Protein AF-A0A933GYV9-F1 (afdb_monomer_lite)

pLDDT: mean 89.38, std 11.74, range [45.12, 98.06]

Structure (mmCIF, N/CA/C/O backbone):
data_AF-A0A933GYV9-F1
#
_entry.id   AF-A0A933GYV9-F1
#
loop_
_atom_site.group_PDB
_atom_site.id
_atom_site.type_symbol
_atom_site.label_atom_id
_atom_site.label_alt_id
_atom_site.label_comp_id
_atom_site.label_asym_id
_atom_site.label_entity_id
_atom_site.label_seq_id
_atom_site.pdbx_PDB_ins_code
_atom_site.Cartn_x
_atom_site.Cartn_y
_atom_site.Cartn_z
_atom_site.occupancy
_atom_site.B_iso_or_equiv
_atom_site.auth_seq_id
_atom_site.auth_comp_id
_atom_site.auth_asym_id
_atom_site.auth_atom_id
_atom_site.pdbx_PDB_model_num
ATOM 1 N N . MET A 1 1 ? 18.767 -3.498 18.321 1.00 45.12 1 MET A N 1
ATOM 2 C CA . MET A 1 1 ? 18.144 -2.209 17.945 1.00 45.12 1 MET A CA 1
ATOM 3 C C . MET A 1 1 ? 16.654 -2.316 18.218 1.00 45.12 1 MET A C 1
ATOM 5 O O . MET A 1 1 ? 16.048 -3.251 17.716 1.00 45.12 1 MET A O 1
ATOM 9 N N . ALA A 1 2 ? 16.084 -1.456 19.065 1.00 51.22 2 ALA A N 1
ATOM 10 C CA . ALA A 1 2 ? 14.658 -1.517 19.387 1.00 51.22 2 ALA A CA 1
ATOM 11 C C . ALA A 1 2 ? 13.821 -1.261 18.122 1.00 51.22 2 ALA A C 1
ATOM 13 O O . ALA A 1 2 ? 14.093 -0.305 17.394 1.00 51.22 2 ALA A O 1
ATOM 14 N N . ALA A 1 3 ? 12.835 -2.117 17.848 1.00 56.00 3 ALA A N 1
ATOM 15 C CA . ALA A 1 3 ? 11.910 -1.938 16.735 1.00 56.00 3 ALA A CA 1
ATOM 16 C C . ALA A 1 3 ? 11.174 -0.595 16.898 1.00 56.00 3 ALA A C 1
ATOM 18 O O . ALA A 1 3 ? 10.348 -0.433 17.798 1.00 56.00 3 ALA A O 1
ATOM 19 N N . ARG A 1 4 ? 11.499 0.400 16.062 1.00 73.25 4 ARG A N 1
ATOM 20 C CA . ARG A 1 4 ? 10.907 1.745 16.136 1.00 73.25 4 ARG A CA 1
ATOM 21 C C . ARG A 1 4 ? 9.560 1.762 15.417 1.00 73.25 4 ARG A C 1
ATOM 23 O O . ARG A 1 4 ? 9.453 2.255 14.302 1.00 73.25 4 ARG A O 1
ATOM 30 N N . THR A 1 5 ? 8.541 1.200 16.058 1.00 84.31 5 THR A N 1
ATOM 31 C CA . THR A 1 5 ? 7.150 1.361 15.609 1.00 84.31 5 THR A CA 1
ATOM 32 C C . THR A 1 5 ? 6.652 2.745 16.025 1.00 84.31 5 THR A C 1
ATOM 34 O O . THR A 1 5 ? 6.724 3.091 17.204 1.00 84.31 5 THR A O 1
ATOM 37 N N . ALA A 1 6 ? 6.141 3.535 15.079 1.00 91.56 6 ALA A N 1
ATOM 38 C CA . ALA A 1 6 ? 5.496 4.819 15.354 1.00 91.56 6 ALA A CA 1
ATOM 39 C C . ALA A 1 6 ? 3.975 4.636 15.464 1.00 91.56 6 ALA A C 1
ATOM 41 O O . ALA A 1 6 ? 3.377 3.907 14.674 1.00 91.56 6 ALA A O 1
ATOM 42 N N . LYS A 1 7 ? 3.342 5.294 16.441 1.00 92.88 7 LYS A N 1
ATOM 43 C CA . LYS A 1 7 ? 1.881 5.294 16.595 1.00 92.88 7 LYS A CA 1
ATOM 44 C C . LYS A 1 7 ? 1.301 6.557 15.978 1.00 92.88 7 LYS A C 1
ATOM 46 O O . LYS A 1 7 ? 1.795 7.649 16.239 1.00 92.88 7 LYS A O 1
ATOM 51 N N . VAL A 1 8 ? 0.229 6.394 15.214 1.00 92.81 8 VAL A N 1
ATOM 52 C CA . VAL A 1 8 ? -0.511 7.497 14.601 1.00 92.81 8 VAL A CA 1
ATOM 53 C C . VAL A 1 8 ? -1.980 7.348 14.979 1.00 92.81 8 VAL A C 1
ATOM 55 O O . VAL A 1 8 ? -2.536 6.256 14.878 1.00 92.81 8 VAL A O 1
ATOM 58 N N . ALA A 1 9 ? -2.596 8.437 15.434 1.00 94.94 9 ALA A N 1
ATOM 59 C CA . ALA A 1 9 ? -4.039 8.522 15.618 1.00 94.94 9 ALA A CA 1
ATOM 60 C C . ALA A 1 9 ? -4.644 9.200 14.385 1.00 94.94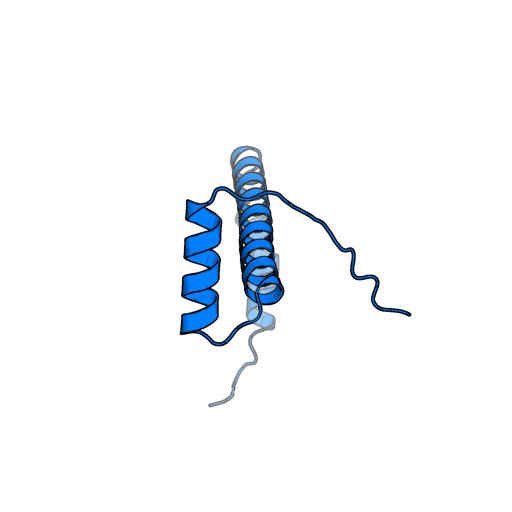 9 ALA A C 1
ATOM 62 O O . ALA A 1 9 ? -4.214 10.288 14.006 1.00 94.94 9 ALA A O 1
ATOM 63 N N . VAL A 1 10 ? -5.625 8.554 13.758 1.00 91.75 10 VAL A N 1
ATOM 64 C CA . VAL A 1 10 ? -6.314 9.065 12.567 1.00 91.75 10 VAL A CA 1
ATOM 65 C C . VAL A 1 10 ? -7.819 9.034 12.790 1.00 91.75 10 VAL A C 1
ATOM 67 O O . VAL A 1 10 ? -8.336 8.126 13.438 1.00 91.75 10 VAL A O 1
ATOM 70 N N . SER A 1 11 ? -8.521 10.026 12.248 1.00 96.06 11 SER A N 1
ATOM 71 C CA . SER A 1 11 ? -9.983 9.992 12.158 1.00 96.06 11 SER A CA 1
ATOM 72 C C . SER A 1 11 ? -10.378 9.341 10.838 1.00 96.06 11 SER A C 1
ATOM 74 O O . SER A 1 11 ? -9.833 9.693 9.794 1.00 96.06 11 SER A O 1
ATOM 76 N N . LEU A 1 12 ? -11.312 8.394 10.885 1.00 93.69 12 LEU A N 1
ATOM 77 C CA . LEU A 1 12 ? -11.830 7.701 9.707 1.00 93.69 12 LEU A CA 1
ATOM 78 C C . LEU A 1 12 ? -13.311 8.044 9.517 1.00 93.69 12 LEU A C 1
ATOM 80 O O . LEU A 1 12 ? -14.028 8.148 10.516 1.00 93.69 12 LEU A O 1
ATOM 84 N N . PRO A 1 13 ? -13.795 8.164 8.267 1.00 97.69 13 PRO A N 1
ATOM 85 C CA . PRO A 1 13 ? -15.225 8.149 7.988 1.00 97.69 13 PRO A CA 1
ATOM 86 C C . PRO A 1 13 ? -15.880 6.906 8.597 1.00 97.69 13 PRO A C 1
ATOM 88 O O . PRO A 1 13 ? -15.293 5.816 8.581 1.00 97.69 13 PRO A O 1
ATOM 91 N N . VAL A 1 14 ? -17.095 7.066 9.120 1.00 97.88 14 VAL A N 1
ATOM 92 C CA . VAL A 1 14 ? -17.819 6.003 9.836 1.00 97.88 14 VAL A CA 1
ATOM 93 C C . VAL A 1 14 ? -18.000 4.772 8.949 1.00 97.88 14 VAL A C 1
ATOM 95 O O . VAL A 1 14 ? -17.839 3.641 9.406 1.00 97.88 14 VAL A O 1
ATOM 98 N N . GLU A 1 15 ? -18.249 4.985 7.662 1.00 97.69 15 GLU A N 1
ATOM 99 C CA . GLU A 1 15 ? -18.450 3.936 6.668 1.00 97.69 15 GLU A CA 1
ATOM 100 C C . GLU A 1 15 ? -17.170 3.124 6.443 1.00 97.69 15 GLU A C 1
ATOM 102 O O . GLU A 1 15 ? -17.218 1.899 6.323 1.00 97.69 15 GLU A O 1
ATOM 107 N N . ILE A 1 16 ? -16.011 3.791 6.422 1.00 95.50 16 ILE A N 1
ATOM 108 C CA . ILE A 1 16 ? -14.710 3.124 6.289 1.00 95.50 16 ILE A CA 1
ATOM 109 C C . ILE A 1 16 ? -14.409 2.331 7.559 1.00 95.50 16 ILE A C 1
ATOM 111 O O . ILE A 1 16 ? -14.030 1.164 7.474 1.00 95.50 16 ILE A O 1
ATOM 115 N N . HIS A 1 17 ? -14.629 2.929 8.731 1.00 96.50 17 HIS A N 1
ATOM 116 C CA . HIS A 1 17 ? -14.449 2.242 10.007 1.00 96.50 17 HIS A CA 1
ATOM 117 C C . HIS A 1 17 ? -15.326 0.982 10.105 1.00 96.50 17 HIS A C 1
ATOM 119 O O . HIS A 1 17 ? -14.838 -0.076 10.499 1.00 96.50 17 HIS A O 1
ATOM 125 N N . ALA A 1 18 ? -16.592 1.057 9.681 1.00 97.38 18 ALA A N 1
ATOM 126 C CA . ALA A 1 18 ? -17.494 -0.093 9.667 1.00 97.38 18 ALA A CA 1
ATOM 127 C C . ALA A 1 18 ? -16.980 -1.232 8.768 1.00 97.38 18 ALA A C 1
ATOM 129 O O . ALA A 1 18 ? -17.039 -2.397 9.159 1.00 97.38 18 ALA A O 1
ATOM 130 N N . ARG A 1 19 ? -16.417 -0.909 7.595 1.00 95.62 19 ARG A N 1
ATOM 131 C CA . ARG A 1 19 ? -15.798 -1.912 6.709 1.00 95.62 19 ARG A CA 1
ATOM 132 C C . ARG A 1 19 ? -14.552 -2.545 7.324 1.00 95.62 19 ARG A C 1
ATOM 134 O O . ARG A 1 19 ? -14.380 -3.755 7.215 1.00 95.62 19 ARG A O 1
ATOM 141 N N . VAL A 1 20 ? -13.710 -1.750 7.987 1.00 95.62 20 VAL A N 1
ATOM 142 C CA . VAL A 1 20 ? -12.530 -2.263 8.702 1.00 95.62 20 VAL A CA 1
ATOM 143 C C . VAL A 1 20 ? -12.954 -3.241 9.797 1.00 95.62 20 VAL A C 1
ATOM 145 O O . VAL A 1 20 ? -12.377 -4.321 9.890 1.00 95.62 20 VAL A O 1
ATOM 148 N N . GLU A 1 21 ? -13.984 -2.914 10.583 1.00 97.62 21 GLU A N 1
ATOM 149 C CA . GLU A 1 21 ? -14.494 -3.825 11.613 1.00 97.62 21 GLU A CA 1
ATOM 150 C C . GLU A 1 21 ? -15.074 -5.115 11.018 1.00 97.62 21 GLU A C 1
ATOM 152 O O . GLU A 1 21 ? -14.811 -6.186 11.559 1.00 97.62 21 GLU A O 1
ATOM 157 N N . ALA A 1 22 ? -15.806 -5.041 9.901 1.00 96.94 22 ALA A N 1
ATOM 158 C CA . ALA A 1 22 ? -16.345 -6.225 9.229 1.00 96.94 22 ALA A CA 1
ATOM 159 C C . ALA A 1 22 ? -15.233 -7.196 8.792 1.00 96.94 22 ALA A C 1
ATOM 161 O O . ALA A 1 22 ? -15.261 -8.362 9.181 1.00 96.94 22 ALA A O 1
ATOM 162 N N . ILE A 1 23 ? -14.212 -6.695 8.085 1.00 96.06 23 ILE A N 1
ATOM 163 C CA . ILE A 1 23 ? -13.041 -7.485 7.659 1.00 96.06 23 ILE A CA 1
ATOM 164 C C . ILE A 1 23 ? -12.325 -8.061 8.880 1.00 96.06 23 ILE A C 1
ATOM 166 O O . ILE A 1 23 ? -11.996 -9.245 8.935 1.00 96.06 23 ILE A O 1
ATOM 170 N N . ARG A 1 24 ? -12.114 -7.230 9.905 1.00 97.00 24 ARG A N 1
ATOM 171 C CA . ARG A 1 24 ? -11.453 -7.654 11.137 1.00 97.00 24 ARG A CA 1
ATOM 172 C C . ARG A 1 24 ? -12.161 -8.852 11.775 1.00 97.00 24 ARG A C 1
ATOM 174 O O . ARG A 1 24 ? -11.495 -9.775 12.236 1.00 97.00 24 ARG A O 1
ATOM 181 N N . HIS A 1 25 ? -13.490 -8.822 11.826 1.00 97.31 25 HIS A N 1
ATOM 182 C CA . HIS A 1 25 ? -14.298 -9.901 12.385 1.00 97.31 25 HIS A CA 1
ATOM 183 C C . HIS A 1 25 ? -14.314 -11.150 11.503 1.00 97.31 25 HIS A C 1
ATOM 185 O O . HIS A 1 25 ? -14.193 -12.248 12.039 1.00 97.31 25 HIS A O 1
ATOM 191 N N . GLU A 1 26 ? -14.423 -10.984 10.187 1.00 97.25 26 GLU A N 1
ATOM 192 C CA . GLU A 1 26 ? -14.416 -12.084 9.217 1.00 97.25 26 GLU A CA 1
ATOM 193 C C . GLU A 1 26 ? -13.116 -12.900 9.283 1.00 97.25 26 GLU A C 1
ATOM 195 O O . GLU A 1 26 ? -13.156 -14.128 9.303 1.00 97.25 26 GLU A O 1
ATOM 200 N N . PHE A 1 27 ? -11.971 -12.221 9.393 1.00 95.12 27 PHE A N 1
ATOM 201 C CA . PHE A 1 27 ? -10.647 -12.854 9.365 1.00 95.12 27 PHE A CA 1
ATOM 202 C C . PHE A 1 27 ? -9.993 -13.021 10.746 1.00 95.12 27 PHE A C 1
ATOM 204 O O . PHE A 1 27 ? -8.853 -13.470 10.834 1.00 95.12 27 PHE A O 1
ATOM 211 N N . GLY A 1 28 ? -10.683 -12.661 11.835 1.00 96.50 28 GLY A N 1
ATOM 212 C CA . GLY A 1 28 ? -10.160 -12.793 13.202 1.00 96.50 28 GLY A CA 1
ATOM 213 C C . GLY A 1 28 ? -8.939 -11.913 13.508 1.00 96.50 28 GLY A C 1
ATOM 214 O O . GLY A 1 28 ? -8.135 -12.257 14.370 1.00 96.50 28 GLY A O 1
ATOM 215 N N . MET A 1 29 ? -8.791 -10.787 12.808 1.00 95.12 29 MET A N 1
ATOM 216 C CA . MET A 1 29 ? -7.616 -9.912 12.881 1.00 95.12 29 MET A CA 1
ATOM 217 C C . MET A 1 29 ? -7.715 -8.854 13.994 1.00 95.12 29 MET A C 1
ATOM 219 O O . MET A 1 29 ? -8.772 -8.604 14.588 1.00 95.12 29 MET A O 1
ATOM 223 N N . GLY A 1 30 ? -6.605 -8.166 14.266 1.00 96.25 30 GLY A N 1
ATOM 224 C CA . GLY A 1 30 ? -6.599 -6.920 15.043 1.00 96.25 30 GLY A CA 1
ATOM 225 C C . GLY A 1 30 ? -6.968 -5.685 14.204 1.00 96.25 30 GLY A C 1
ATOM 226 O O . GLY A 1 30 ? -6.765 -5.655 12.995 1.00 96.25 30 GLY A O 1
ATOM 227 N N . ARG A 1 31 ? -7.448 -4.597 14.833 1.00 94.19 31 ARG A N 1
ATOM 228 C CA . ARG A 1 31 ? -7.733 -3.325 14.120 1.00 94.19 31 ARG A CA 1
ATOM 229 C C . ARG A 1 31 ? -6.498 -2.766 13.426 1.00 94.19 31 ARG A C 1
ATOM 231 O O . ARG A 1 31 ? -6.534 -2.417 12.253 1.00 94.19 31 ARG A O 1
ATOM 238 N N . SER A 1 32 ? -5.398 -2.692 14.171 1.00 93.12 32 SER A N 1
ATOM 239 C CA . SER A 1 32 ? -4.118 -2.221 13.652 1.00 93.12 32 SER A CA 1
ATOM 240 C C . SER A 1 32 ? -3.567 -3.133 12.564 1.00 93.12 32 SER A C 1
ATOM 242 O O . SER A 1 32 ? -2.900 -2.642 11.669 1.00 93.12 32 SER A O 1
ATOM 244 N N . GLU A 1 33 ? -3.847 -4.433 12.618 1.00 95.31 33 GLU A N 1
ATOM 245 C CA . GLU A 1 33 ? -3.383 -5.400 11.624 1.00 95.31 33 GLU A CA 1
ATOM 246 C C . GLU A 1 33 ? -4.059 -5.176 10.270 1.00 95.31 33 GLU A C 1
ATOM 248 O O . GLU A 1 33 ? -3.361 -5.030 9.270 1.00 95.31 33 GLU A O 1
ATOM 253 N N . VAL A 1 34 ? -5.387 -5.010 10.255 1.00 96.31 34 VAL A N 1
ATOM 254 C CA . VAL A 1 34 ? -6.138 -4.670 9.033 1.00 96.31 34 VAL A CA 1
ATOM 255 C C . VAL A 1 34 ? -5.633 -3.357 8.431 1.00 96.31 34 VAL A C 1
ATOM 257 O O . VAL A 1 34 ? -5.393 -3.269 7.228 1.00 96.31 34 VAL A O 1
ATOM 260 N N . VAL A 1 35 ? -5.421 -2.334 9.267 1.00 94.94 35 VAL A N 1
ATOM 261 C CA . VAL A 1 35 ? -4.923 -1.029 8.804 1.00 94.94 35 VAL A CA 1
ATOM 262 C C . VAL A 1 35 ? -3.495 -1.132 8.267 1.00 94.94 35 VAL A C 1
ATOM 264 O O . VAL A 1 35 ? -3.206 -0.575 7.211 1.00 94.94 35 VAL A O 1
ATOM 267 N N . VAL A 1 36 ? -2.603 -1.853 8.952 1.00 95.00 36 VAL A N 1
ATOM 268 C CA . VAL A 1 36 ? -1.222 -2.061 8.493 1.00 95.00 36 VAL A CA 1
ATOM 269 C C . VAL A 1 36 ? -1.212 -2.803 7.163 1.00 95.00 36 VAL A C 1
ATOM 271 O O . VAL A 1 36 ? -0.565 -2.336 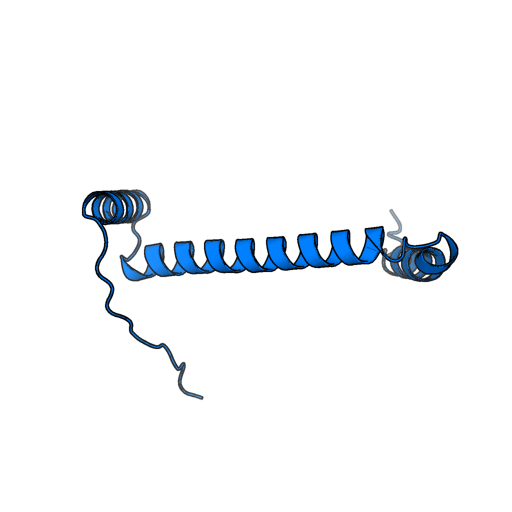6.232 1.00 95.00 36 VAL A O 1
ATOM 274 N N . GLN A 1 37 ? -1.971 -3.893 7.033 1.00 95.75 37 GLN A N 1
ATOM 275 C CA . GLN A 1 37 ? -2.053 -4.655 5.789 1.00 95.75 37 GLN A CA 1
ATOM 276 C C . GLN A 1 37 ? -2.568 -3.789 4.631 1.00 95.75 37 GLN A C 1
ATOM 278 O O . GLN A 1 37 ? -1.964 -3.782 3.557 1.00 95.75 37 GLN A O 1
ATOM 283 N N . ALA A 1 38 ? -3.632 -3.012 4.857 1.00 95.25 38 ALA A N 1
ATOM 284 C CA . ALA A 1 38 ? -4.173 -2.100 3.854 1.00 95.25 38 ALA A CA 1
ATOM 285 C C . ALA A 1 38 ? -3.150 -1.033 3.428 1.00 95.25 38 ALA A C 1
ATOM 287 O O . ALA A 1 38 ? -2.969 -0.795 2.234 1.00 95.25 38 ALA A O 1
ATOM 288 N N . LEU A 1 39 ? -2.446 -0.419 4.386 1.00 95.69 39 LEU A N 1
ATOM 289 C CA . LEU A 1 39 ? -1.415 0.583 4.102 1.00 95.69 39 LEU A CA 1
ATOM 290 C C . LEU A 1 39 ? -0.223 -0.017 3.355 1.00 95.69 39 LEU A C 1
ATOM 292 O O . LEU A 1 39 ? 0.263 0.596 2.409 1.00 95.69 39 LEU A O 1
ATOM 296 N N . THR A 1 40 ? 0.234 -1.210 3.737 1.00 96.94 40 THR A N 1
ATOM 297 C CA . THR A 1 40 ? 1.326 -1.905 3.046 1.00 96.94 40 THR A CA 1
ATOM 298 C C . THR A 1 40 ? 0.965 -2.196 1.594 1.00 96.94 40 THR A C 1
ATOM 300 O O . THR A 1 40 ? 1.767 -1.915 0.705 1.00 96.94 40 THR A O 1
ATOM 303 N N . LEU A 1 41 ? -0.241 -2.710 1.340 1.00 97.44 41 LEU A N 1
ATOM 304 C CA . LEU A 1 41 ? -0.713 -2.979 -0.020 1.00 97.44 41 LEU A CA 1
ATOM 305 C C . LEU A 1 41 ? -0.818 -1.694 -0.844 1.00 97.44 41 LEU A C 1
ATOM 307 O O . LEU A 1 41 ? -0.351 -1.653 -1.979 1.00 97.44 41 LEU A O 1
ATOM 311 N N . TRP A 1 42 ? -1.381 -0.635 -0.261 1.00 97.31 42 TRP A N 1
ATOM 312 C CA . TRP A 1 42 ? -1.531 0.645 -0.944 1.00 97.31 42 TRP A CA 1
ATOM 313 C C . TRP A 1 42 ? -0.185 1.297 -1.283 1.00 97.31 42 TRP A C 1
ATOM 315 O O . TRP A 1 42 ? 0.001 1.770 -2.403 1.00 97.31 42 TRP A O 1
ATOM 325 N N . LEU A 1 43 ? 0.769 1.295 -0.347 1.00 97.88 43 LEU A N 1
ATOM 326 C CA . LEU A 1 43 ? 2.109 1.844 -0.575 1.00 97.88 43 LEU A CA 1
ATOM 327 C C . LEU A 1 43 ? 2.869 1.055 -1.641 1.00 97.88 43 LEU A C 1
ATOM 329 O O . LEU A 1 43 ? 3.467 1.661 -2.525 1.00 97.88 43 LEU A O 1
ATOM 333 N N . LYS A 1 44 ? 2.793 -0.279 -1.602 1.00 97.62 44 LYS A N 1
ATOM 334 C CA . LYS A 1 44 ? 3.399 -1.130 -2.630 1.00 97.62 44 LYS A CA 1
ATOM 335 C C . LYS A 1 44 ? 2.813 -0.840 -4.014 1.00 97.62 44 LYS A C 1
ATOM 337 O O . LYS A 1 44 ? 3.562 -0.657 -4.965 1.00 97.62 44 LYS A O 1
ATOM 342 N N . GLN A 1 45 ? 1.488 -0.731 -4.115 1.00 98.06 45 GLN A N 1
ATOM 343 C CA . GLN A 1 45 ? 0.826 -0.398 -5.376 1.00 98.06 45 GLN A CA 1
ATOM 344 C C . GLN A 1 45 ? 1.269 0.972 -5.911 1.00 98.06 45 GLN A C 1
ATOM 346 O O . GLN A 1 45 ? 1.441 1.136 -7.115 1.00 98.06 45 GLN A O 1
ATOM 351 N N . ARG A 1 46 ? 1.465 1.961 -5.030 1.00 97.88 46 ARG A N 1
ATOM 352 C CA . ARG A 1 46 ? 1.981 3.282 -5.414 1.00 97.88 46 ARG A CA 1
ATOM 353 C C . ARG A 1 46 ? 3.406 3.213 -5.950 1.00 97.88 46 ARG A C 1
ATOM 355 O O . ARG A 1 46 ? 3.682 3.815 -6.979 1.00 97.88 46 ARG A O 1
ATOM 362 N N . GLU A 1 47 ? 4.279 2.467 -5.282 1.00 97.81 47 GLU A N 1
ATOM 363 C CA . GLU A 1 47 ? 5.657 2.264 -5.734 1.00 97.81 47 GLU A CA 1
ATOM 364 C C . GLU A 1 47 ? 5.704 1.578 -7.109 1.00 97.81 47 GLU A C 1
ATOM 366 O O . GLU A 1 47 ? 6.411 2.037 -8.004 1.00 97.81 47 GLU A O 1
ATOM 371 N N . GLU A 1 48 ? 4.904 0.529 -7.314 1.00 97.62 48 GLU A N 1
ATOM 372 C CA . GLU A 1 48 ? 4.799 -0.168 -8.604 1.00 97.62 48 GLU A CA 1
ATOM 373 C C . GLU A 1 48 ? 4.307 0.769 -9.719 1.00 97.62 48 GLU A C 1
ATOM 375 O O . GLU A 1 48 ? 4.913 0.818 -10.790 1.00 97.62 48 GLU A O 1
ATOM 380 N N . GLN A 1 49 ? 3.284 1.587 -9.450 1.00 97.62 49 GLN A N 1
ATOM 381 C CA . GLN A 1 49 ? 2.790 2.590 -10.402 1.00 97.62 49 GLN A CA 1
ATOM 382 C C . GLN A 1 49 ? 3.862 3.624 -10.765 1.00 97.62 49 GLN A C 1
ATOM 384 O O . GLN A 1 49 ? 4.044 3.949 -11.938 1.00 97.62 49 GLN A O 1
ATOM 389 N N . GLU A 1 50 ? 4.614 4.123 -9.783 1.00 97.56 50 GLU A N 1
ATOM 390 C CA . GLU A 1 50 ? 5.700 5.075 -10.034 1.00 97.56 50 GLU A CA 1
ATOM 391 C C . GLU A 1 50 ? 6.820 4.461 -10.888 1.00 97.56 50 GLU A C 1
ATOM 393 O O . GLU A 1 50 ? 7.378 5.135 -11.766 1.00 97.56 50 GLU A O 1
ATOM 398 N N . LEU A 1 51 ? 7.142 3.183 -10.662 1.00 97.31 51 LEU A N 1
ATOM 399 C CA . LEU A 1 51 ? 8.118 2.445 -11.463 1.00 97.31 51 LEU A CA 1
ATOM 400 C C . LEU A 1 51 ? 7.642 2.264 -12.907 1.00 97.31 51 LEU A C 1
ATOM 402 O O . LEU A 1 51 ? 8.418 2.528 -13.830 1.00 97.31 51 LEU A O 1
ATOM 406 N N . GLU A 1 52 ? 6.381 1.885 -13.113 1.00 97.38 52 GLU A N 1
ATOM 407 C CA . GLU A 1 52 ? 5.779 1.766 -14.445 1.00 97.38 52 GLU A CA 1
ATOM 408 C C . GLU A 1 52 ? 5.794 3.107 -15.188 1.00 97.38 52 GLU A C 1
ATOM 410 O O . GLU A 1 52 ? 6.288 3.197 -16.314 1.00 97.38 52 GLU A O 1
ATOM 415 N N . GLU A 1 53 ? 5.339 4.185 -14.549 1.00 97.12 53 GLU A N 1
ATOM 416 C CA . GLU A 1 53 ? 5.340 5.524 -15.145 1.00 97.12 53 GLU A CA 1
ATOM 417 C C . GLU A 1 53 ? 6.752 6.005 -15.492 1.00 97.12 53 GLU A C 1
ATOM 419 O O . GLU A 1 53 ? 6.974 6.702 -16.494 1.00 97.12 53 GLU A O 1
ATOM 424 N N . ARG A 1 54 ? 7.732 5.680 -14.645 1.00 96.62 54 ARG A N 1
ATOM 425 C CA . ARG A 1 54 ? 9.138 5.985 -14.907 1.00 96.62 54 ARG A CA 1
ATOM 426 C C . ARG A 1 54 ? 9.658 5.185 -16.097 1.00 96.62 54 ARG A C 1
ATOM 428 O O . ARG A 1 54 ? 10.321 5.781 -16.949 1.00 96.62 54 ARG A O 1
ATOM 435 N N . TYR A 1 55 ? 9.351 3.892 -16.169 1.00 94.38 55 TYR A N 1
ATOM 436 C CA . TYR A 1 55 ? 9.734 3.037 -17.290 1.00 94.38 55 TYR A CA 1
ATOM 437 C C . TYR A 1 55 ? 9.140 3.555 -18.602 1.00 94.38 55 TYR A C 1
ATOM 439 O O . TYR A 1 55 ? 9.888 3.848 -19.532 1.00 94.38 55 TYR A O 1
ATOM 447 N N . VAL A 1 56 ? 7.824 3.787 -18.648 1.00 96.50 56 VAL A N 1
ATOM 448 C CA . VAL A 1 56 ? 7.123 4.278 -19.846 1.00 96.50 56 VAL A CA 1
ATOM 449 C C . VAL A 1 56 ? 7.697 5.614 -20.316 1.00 96.50 56 VAL A C 1
ATOM 451 O O . VAL A 1 56 ? 8.020 5.767 -21.495 1.00 96.50 56 VAL A O 1
ATOM 454 N N . ARG A 1 57 ? 7.888 6.584 -19.411 1.00 96.88 57 ARG A N 1
ATOM 455 C CA . ARG A 1 57 ? 8.505 7.874 -19.775 1.00 96.88 57 ARG A CA 1
ATOM 456 C C . ARG A 1 57 ? 9.928 7.713 -20.300 1.00 96.88 57 ARG A C 1
ATOM 458 O O . ARG A 1 57 ? 10.307 8.414 -21.237 1.00 96.88 57 ARG A O 1
ATOM 465 N N . GLY A 1 58 ? 10.713 6.827 -19.690 1.00 94.88 58 GLY A N 1
ATOM 466 C CA . GLY A 1 58 ? 12.067 6.509 -20.137 1.00 94.88 58 GLY A CA 1
ATOM 467 C C . GLY A 1 58 ? 12.065 5.930 -21.547 1.00 94.88 58 GLY A C 1
ATOM 468 O O . GLY A 1 58 ? 12.731 6.474 -22.424 1.00 94.88 58 GLY A O 1
ATOM 469 N N . TYR A 1 59 ? 11.243 4.907 -21.775 1.00 93.31 59 TYR A N 1
ATOM 470 C CA . TYR A 1 59 ? 11.136 4.206 -23.049 1.00 93.31 59 TYR A CA 1
ATOM 471 C C . TYR A 1 59 ? 10.644 5.113 -24.181 1.00 93.31 59 TYR A C 1
ATOM 473 O O . TYR A 1 59 ? 11.214 5.114 -25.267 1.00 93.31 59 TYR A O 1
ATOM 481 N N . LEU A 1 60 ? 9.632 5.953 -23.934 1.00 94.75 60 LEU A N 1
ATOM 482 C CA . LEU A 1 60 ? 9.155 6.913 -24.938 1.00 94.75 60 LEU A CA 1
ATOM 483 C C . LEU A 1 60 ? 10.228 7.941 -25.327 1.00 94.75 60 LEU A C 1
ATOM 485 O O . LEU A 1 60 ? 10.247 8.412 -26.463 1.00 94.75 60 LEU A O 1
ATOM 489 N N . ARG A 1 61 ? 11.115 8.307 -24.393 1.00 94.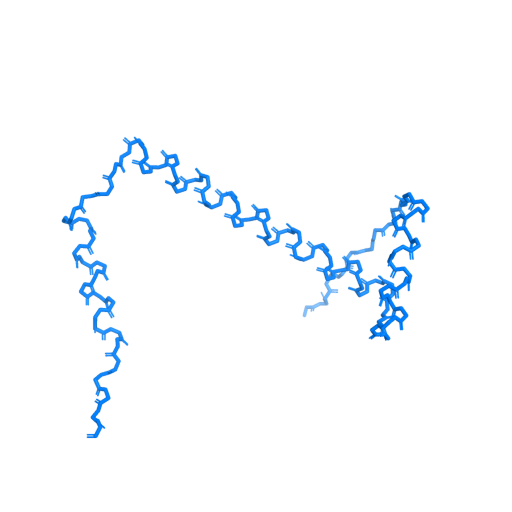88 61 ARG A N 1
ATOM 490 C CA . ARG A 1 61 ? 12.206 9.260 -24.641 1.00 94.88 61 ARG A CA 1
ATOM 491 C C . ARG A 1 61 ? 13.405 8.607 -25.327 1.00 94.88 61 ARG A C 1
ATOM 493 O O . ARG A 1 61 ? 14.020 9.225 -26.193 1.00 94.88 61 ARG A O 1
ATOM 500 N N . LEU A 1 62 ? 13.772 7.409 -24.893 1.00 92.38 62 LEU A N 1
ATOM 501 C CA . LEU A 1 62 ? 14.881 6.633 -25.425 1.00 92.38 62 LEU A CA 1
ATOM 502 C C . LEU A 1 62 ? 14.459 5.161 -25.451 1.00 92.38 62 LEU A C 1
ATOM 504 O O . LEU A 1 62 ? 14.640 4.463 -24.451 1.00 92.38 62 LEU A O 1
ATOM 508 N N . PRO A 1 63 ? 13.888 4.700 -26.575 1.00 89.31 63 PRO A N 1
ATOM 509 C CA . PRO A 1 63 ? 13.506 3.307 -26.715 1.00 89.31 63 PRO A CA 1
ATOM 510 C C . PRO A 1 63 ? 14.737 2.413 -26.606 1.00 89.31 63 PRO A C 1
ATOM 512 O O . PRO A 1 63 ? 15.789 2.718 -27.177 1.00 89.31 63 PRO A O 1
ATOM 515 N N . GLU A 1 64 ? 14.587 1.302 -25.895 1.00 86.19 64 GLU A N 1
ATOM 516 C CA . GLU A 1 64 ? 15.614 0.265 -25.823 1.00 86.19 64 GLU A CA 1
ATOM 517 C C . GLU A 1 64 ? 15.871 -0.303 -27.223 1.00 86.19 64 GLU A C 1
ATOM 519 O O . GLU A 1 64 ? 14.936 -0.565 -27.990 1.00 86.19 64 GLU A O 1
ATOM 524 N N . LYS A 1 65 ? 17.144 -0.497 -27.574 1.00 88.31 65 LYS A N 1
ATOM 525 C CA . LYS A 1 65 ? 17.528 -1.153 -28.827 1.00 88.31 65 LYS A CA 1
ATOM 526 C C . LYS A 1 65 ? 17.788 -2.630 -28.576 1.00 88.31 65 LYS A C 1
ATOM 528 O O . LYS A 1 65 ? 18.193 -3.029 -27.489 1.00 88.31 65 LYS A O 1
ATOM 533 N N . ALA A 1 66 ? 17.651 -3.443 -29.620 1.00 81.38 66 ALA A N 1
ATOM 534 C CA . ALA A 1 66 ? 17.950 -4.874 -29.547 1.00 81.38 66 ALA A CA 1
ATOM 535 C C . ALA A 1 66 ? 19.368 -5.158 -29.006 1.00 81.38 66 ALA A C 1
ATOM 537 O O . ALA A 1 66 ? 19.554 -6.083 -28.223 1.00 81.38 66 ALA A O 1
ATOM 538 N N . THR A 1 67 ? 20.343 -4.309 -29.348 1.00 83.44 67 THR A N 1
ATOM 539 C CA . THR A 1 67 ? 21.725 -4.390 -28.848 1.00 83.44 67 THR A CA 1
ATOM 540 C C . THR A 1 67 ? 21.849 -4.140 -27.346 1.00 83.44 67 THR A C 1
ATOM 542 O O . THR A 1 67 ? 22.738 -4.697 -26.712 1.00 83.44 67 THR A O 1
ATOM 545 N N . ASP A 1 68 ? 20.968 -3.321 -26.767 1.00 79.94 68 ASP A N 1
ATOM 546 C CA . ASP A 1 68 ? 20.978 -3.013 -25.332 1.00 79.94 68 ASP A CA 1
ATOM 547 C C . ASP A 1 68 ? 20.431 -4.202 -24.520 1.00 79.94 68 ASP A C 1
ATOM 549 O O . ASP A 1 68 ? 20.842 -4.443 -23.385 1.00 79.94 68 ASP A O 1
ATOM 553 N N . LEU A 1 69 ? 19.530 -4.980 -25.129 1.00 82.81 69 LEU A N 1
ATOM 554 C CA . LEU A 1 69 ? 18.863 -6.127 -24.513 1.00 82.81 69 LEU A CA 1
ATOM 555 C C . LEU A 1 69 ? 19.649 -7.433 -24.646 1.00 82.81 69 LEU A C 1
ATOM 557 O O . LEU A 1 69 ? 19.461 -8.339 -23.837 1.00 82.81 69 LEU A O 1
ATOM 561 N N . GLU A 1 70 ? 20.535 -7.546 -25.633 1.00 85.56 70 GLU A N 1
ATOM 562 C CA . GLU A 1 70 ? 21.233 -8.797 -25.940 1.00 85.56 70 GLU A CA 1
ATOM 563 C C . GLU A 1 70 ? 22.091 -9.293 -24.766 1.00 85.56 70 GLU A C 1
ATOM 565 O O . GLU A 1 70 ? 22.023 -10.465 -24.400 1.00 85.56 70 GLU A O 1
ATOM 570 N N . GLY A 1 71 ? 22.819 -8.397 -24.093 1.00 81.44 71 GLY A N 1
ATOM 571 C CA . GLY A 1 71 ? 23.612 -8.750 -22.910 1.00 81.44 71 GLY A CA 1
ATOM 572 C C . GLY A 1 71 ? 22.757 -9.210 -21.722 1.00 81.44 71 GLY A C 1
ATOM 573 O O . GLY A 1 71 ? 23.095 -10.192 -21.059 1.00 81.44 71 GLY A O 1
ATOM 574 N N . LEU A 1 72 ? 21.619 -8.547 -21.485 1.00 83.25 72 LEU A N 1
ATOM 575 C CA . LEU A 1 72 ? 20.651 -8.935 -20.450 1.00 83.25 72 LEU A CA 1
ATOM 576 C C . LEU A 1 72 ? 20.011 -10.290 -20.760 1.00 83.25 72 LEU A C 1
ATOM 578 O O . LEU A 1 72 ? 19.872 -11.131 -19.872 1.00 83.25 72 LEU A O 1
ATOM 582 N N . PHE A 1 73 ? 19.665 -10.518 -22.025 1.00 84.62 73 PHE A N 1
ATOM 583 C CA . PHE A 1 73 ? 19.075 -11.766 -22.484 1.00 84.62 73 PHE A CA 1
ATOM 584 C C . PHE A 1 73 ? 20.048 -12.941 -22.333 1.00 84.62 73 PHE A C 1
ATOM 586 O O . PHE A 1 73 ? 19.679 -13.974 -21.776 1.00 84.62 73 PHE A O 1
ATOM 593 N N . GLN A 1 74 ? 21.312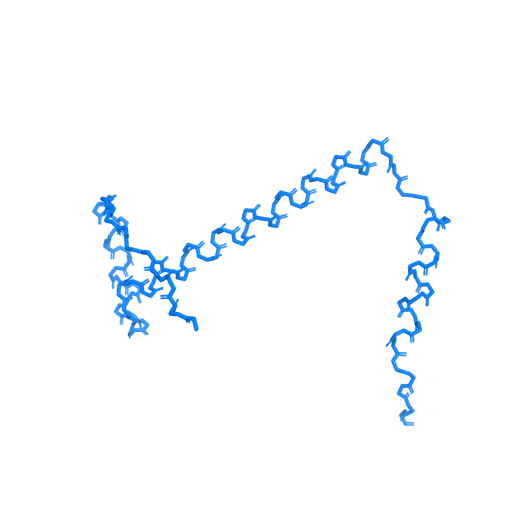 -12.773 -22.739 1.00 84.94 74 GLN A N 1
ATOM 594 C CA . GLN A 1 74 ? 22.346 -13.799 -22.554 1.00 84.94 74 GLN A CA 1
ATOM 595 C C . GLN A 1 74 ? 22.618 -14.082 -21.070 1.00 84.94 74 GLN A C 1
ATOM 597 O O . GLN A 1 74 ? 22.734 -15.244 -20.674 1.00 84.94 74 GLN A O 1
ATOM 602 N N . ALA A 1 75 ? 22.655 -13.044 -20.226 1.00 84.50 75 ALA A N 1
ATOM 603 C CA . ALA A 1 75 ? 22.784 -13.220 -18.782 1.00 84.50 75 ALA A CA 1
ATOM 604 C C . ALA A 1 75 ? 21.595 -14.007 -18.195 1.00 84.50 75 ALA A C 1
ATOM 606 O O . ALA A 1 75 ? 21.809 -14.942 -17.421 1.00 84.50 75 ALA A O 1
ATOM 607 N N . GLY A 1 76 ? 20.362 -13.705 -18.618 1.00 84.38 76 GLY A N 1
ATOM 608 C CA . GLY A 1 76 ? 19.162 -14.454 -18.233 1.00 84.38 76 GLY A CA 1
ATOM 609 C C . GLY A 1 76 ? 19.191 -15.919 -18.680 1.00 84.38 76 GLY A C 1
ATOM 610 O O . GLY A 1 76 ? 18.878 -16.805 -17.895 1.00 84.38 76 GLY A O 1
ATOM 611 N N . LEU A 1 77 ? 19.644 -16.214 -19.901 1.00 83.81 77 LEU A N 1
ATOM 612 C CA . LEU A 1 77 ? 19.812 -17.599 -20.360 1.00 83.81 77 LEU A CA 1
ATOM 613 C C . LEU A 1 77 ? 20.834 -18.375 -19.521 1.00 83.81 77 LEU A C 1
ATOM 615 O O . LEU A 1 77 ? 20.658 -19.570 -19.291 1.00 83.81 77 LEU A O 1
ATOM 619 N N . SER A 1 78 ? 21.891 -17.706 -19.054 1.00 81.06 78 SER A N 1
ATOM 620 C CA . SER A 1 78 ? 22.926 -18.334 -18.227 1.00 81.06 78 SER A CA 1
ATOM 621 C C . SER A 1 78 ? 22.500 -18.593 -16.776 1.00 81.06 78 SER A C 1
ATOM 623 O O . SER A 1 78 ? 23.122 -19.424 -16.113 1.00 81.06 78 SER A O 1
ATOM 625 N N . SER A 1 79 ? 21.453 -17.918 -16.280 1.00 80.19 79 SER A N 1
ATOM 626 C CA . SER A 1 79 ? 20.935 -18.107 -14.916 1.00 80.19 79 SER A CA 1
ATOM 627 C C . SER A 1 79 ? 19.93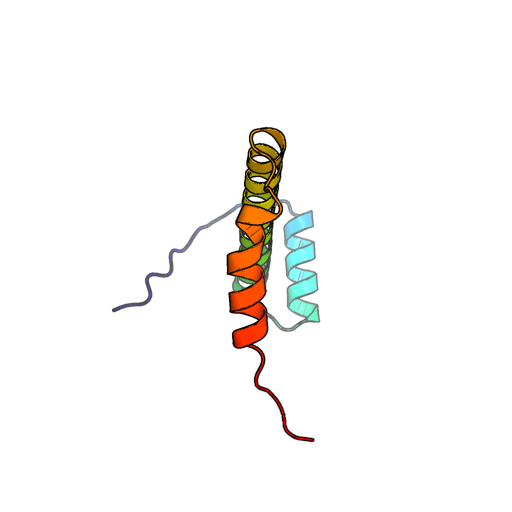6 -19.261 -14.795 1.00 80.19 79 SER A C 1
ATOM 629 O O . SER A 1 79 ? 19.750 -19.787 -13.695 1.00 80.19 79 SER A O 1
ATOM 631 N N . PHE A 1 80 ? 19.339 -19.712 -15.903 1.00 76.56 80 PHE A N 1
ATOM 632 C CA . PHE A 1 80 ? 18.600 -20.971 -15.923 1.00 76.56 80 PHE A CA 1
ATOM 633 C C . PHE A 1 80 ? 19.583 -22.138 -15.762 1.00 76.56 80 PHE A C 1
ATOM 635 O O . PHE A 1 80 ? 20.436 -22.386 -16.618 1.00 76.56 80 PHE A O 1
ATOM 642 N N . VAL A 1 81 ? 19.463 -22.881 -14.657 1.00 71.38 81 VAL A N 1
ATOM 643 C CA . VAL A 1 81 ? 20.172 -24.154 -14.493 1.00 71.38 81 VAL A CA 1
ATOM 644 C C . VAL A 1 81 ? 19.765 -25.054 -15.656 1.00 71.38 81 VAL A C 1
ATOM 646 O O . VAL A 1 81 ? 18.579 -25.275 -15.894 1.00 71.38 81 VAL A O 1
ATOM 649 N N . ARG A 1 82 ? 20.748 -25.591 -16.387 1.00 66.25 82 ARG A N 1
ATOM 650 C CA . ARG A 1 82 ? 20.513 -26.714 -17.299 1.00 66.25 82 ARG A CA 1
ATOM 651 C C . ARG A 1 82 ? 20.125 -27.921 -16.451 1.00 66.25 82 ARG A C 1
ATOM 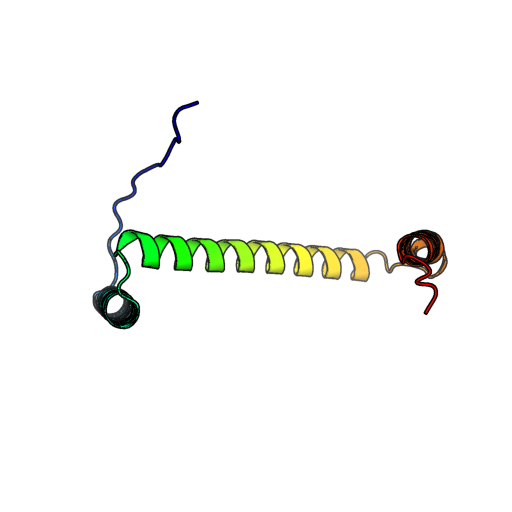653 O O . ARG A 1 82 ? 20.992 -28.717 -16.091 1.00 66.25 82 ARG A O 1
ATOM 660 N N . GLU A 1 83 ? 18.855 -28.035 -16.082 1.00 62.22 83 GLU A N 1
ATOM 661 C CA . GLU A 1 83 ? 18.345 -29.269 -15.501 1.00 62.22 83 GLU A CA 1
ATOM 662 C C . GLU A 1 83 ? 18.566 -30.388 -16.520 1.00 62.22 83 GLU A C 1
ATOM 664 O O . GLU A 1 83 ? 18.084 -30.344 -17.655 1.00 62.22 83 GLU A O 1
ATOM 669 N N . LYS A 1 84 ? 19.376 -31.371 -16.122 1.00 57.75 84 LYS A N 1
ATOM 670 C CA . LYS A 1 84 ? 19.401 -32.674 -16.774 1.00 57.75 84 LYS A CA 1
ATOM 671 C C . LYS A 1 84 ? 18.173 -33.413 -16.263 1.00 57.75 84 LYS A C 1
ATOM 673 O O . LYS A 1 84 ? 18.189 -33.866 -15.121 1.00 57.75 84 LYS A O 1
ATOM 678 N N . TRP A 1 85 ? 17.132 -33.453 -17.085 1.00 59.59 85 TRP A N 1
ATOM 679 C CA . TRP A 1 85 ? 16.076 -34.452 -16.956 1.00 59.59 85 TRP A CA 1
ATOM 680 C C . TRP A 1 85 ? 16.679 -35.856 -17.034 1.00 59.59 85 TRP A C 1
ATOM 682 O O . TRP A 1 85 ? 17.609 -36.046 -17.858 1.00 59.59 85 TRP A O 1
#

Foldseek 3Di:
DPDDDDDDDDDDDPVVVVVLVVVCVVVVHDSVVSVVVVVVVVVVVVVVVVVVVVVVVVCVVPNDDPVNCPVVVVVVVVPDPPDDD

Radius of gyration: 22.23 Å; chains: 1; bounding box: 42×44×49 Å

Secondary structure (DSSP, 8-state):
----PPP------HHHHHHHHHHHHHTT--HHHHHHHHHHHHHHHHHHHHHHHHHHHHHHHSPPPHHHHHHHHHHHHHHS-----

Sequence (85 aa):
MAARTAKVAVSLPVEIHARVEAIRHEFGMGRSEVVVQALTLWLKQREEQELEERYVRGYLRLPEKATDLEGLFQAGLSSFVREKW